Protein AF-A0A1Y5F0P2-F1 (afdb_monomer_lite)

Secondary structure (DSSP, 8-state):
--EEEETTEEEEHHHHGGGHHHHHHHHHHHT-SS--------------GGGGT-SSGGG--HHHHHHHHHHHHHHH--

Radius of gyration: 13.86 Å; chains: 1; bounding box: 34×27×35 Å

Foldseek 3Di:
DDWDDDPPDIFDCVVQVLCRLVVVLVVVCVPDPDPDDDFDFDPDDDDDVVLLVDPDPVPDDVVSVVVVRVVSSVSNND

Structure (mmCIF, N/CA/C/O backbone):
data_AF-A0A1Y5F0P2-F1
#
_entry.id   AF-A0A1Y5F0P2-F1
#
loop_
_atom_site.group_PDB
_atom_site.id
_atom_site.type_symbol
_atom_site.label_atom_id
_atom_site.label_alt_id
_atom_site.label_comp_id
_atom_site.label_asym_id
_atom_site.label_entity_id
_atom_site.label_seq_id
_atom_site.pdbx_PDB_ins_code
_atom_site.Cartn_x
_atom_site.Cartn_y
_atom_site.Cartn_z
_atom_site.occupancy
_atom_site.B_iso_or_equiv
_atom_site.auth_seq_id
_atom_site.auth_comp_id
_atom_site.auth_asym_id
_atom_site.auth_atom_id
_atom_site.pdbx_PDB_model_num
ATOM 1 N N . GLU A 1 1 ? 9.455 7.378 -4.433 1.00 73.75 1 GLU A N 1
ATOM 2 C CA . GLU A 1 1 ? 8.534 7.915 -3.406 1.00 73.75 1 GLU A CA 1
ATOM 3 C C . GLU A 1 1 ? 7.226 7.155 -3.526 1.00 73.75 1 GLU A C 1
ATOM 5 O O . GLU A 1 1 ? 6.843 6.844 -4.649 1.00 73.75 1 GLU A O 1
ATOM 10 N N . SER A 1 2 ? 6.600 6.775 -2.412 1.00 84.19 2 SER A N 1
ATOM 11 C CA . SER A 1 2 ? 5.389 5.946 -2.442 1.00 84.19 2 SER A CA 1
ATOM 12 C C . SER A 1 2 ? 4.159 6.806 -2.180 1.00 84.19 2 SER A C 1
ATOM 14 O O . SER A 1 2 ? 4.106 7.530 -1.184 1.00 84.19 2 SER A O 1
ATOM 16 N N . HIS A 1 3 ? 3.166 6.686 -3.058 1.00 92.06 3 HIS A N 1
ATOM 17 C CA . HIS A 1 3 ? 1.874 7.349 -2.934 1.00 92.06 3 HIS A CA 1
ATOM 18 C C . HIS A 1 3 ? 0.774 6.303 -2.785 1.00 92.06 3 HIS A C 1
ATOM 20 O O . HIS A 1 3 ? 0.772 5.297 -3.493 1.00 92.06 3 HIS A O 1
ATOM 26 N N . ILE A 1 4 ? -0.158 6.546 -1.868 1.00 93.31 4 ILE A N 1
ATOM 27 C CA . ILE A 1 4 ? -1.350 5.719 -1.686 1.00 93.31 4 ILE A CA 1
ATOM 28 C C . ILE A 1 4 ? -2.570 6.605 -1.889 1.00 93.31 4 ILE A C 1
ATOM 30 O O . ILE A 1 4 ? -2.738 7.622 -1.214 1.00 93.31 4 ILE A O 1
ATOM 34 N N . TYR A 1 5 ? -3.427 6.196 -2.816 1.00 94.31 5 TYR A N 1
ATOM 35 C CA . TYR A 1 5 ? -4.692 6.857 -3.099 1.00 94.31 5 TYR A CA 1
ATOM 36 C C . TYR A 1 5 ? -5.811 6.098 -2.395 1.00 94.31 5 TYR A C 1
ATOM 38 O O . TYR A 1 5 ? -5.974 4.894 -2.587 1.00 94.31 5 TYR A O 1
ATOM 46 N N . CYS A 1 6 ? -6.575 6.796 -1.561 1.00 93.50 6 CYS A N 1
ATOM 47 C CA . CYS A 1 6 ? -7.726 6.231 -0.875 1.00 93.50 6 CYS A CA 1
ATOM 48 C C . CYS A 1 6 ? -8.895 7.212 -0.967 1.00 93.50 6 CYS A C 1
ATOM 50 O O . CYS A 1 6 ? -8.895 8.264 -0.321 1.00 93.50 6 CYS A O 1
ATOM 52 N N . ASN A 1 7 ? -9.904 6.854 -1.766 1.00 89.38 7 ASN A N 1
ATOM 53 C CA . ASN A 1 7 ? -11.025 7.730 -2.109 1.00 89.38 7 ASN A CA 1
ATOM 54 C C . ASN A 1 7 ? -10.523 9.093 -2.630 1.00 89.38 7 ASN A C 1
ATOM 56 O O . ASN A 1 7 ? -9.812 9.148 -3.628 1.00 89.38 7 ASN A O 1
ATOM 60 N N . GLU A 1 8 ? -10.866 10.186 -1.950 1.00 92.19 8 GLU A N 1
ATOM 61 C CA . GLU A 1 8 ? -10.512 11.559 -2.336 1.00 92.19 8 GLU A CA 1
ATOM 62 C C . GLU A 1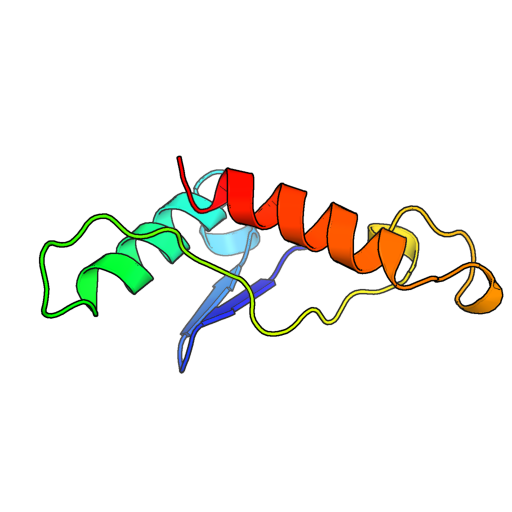 8 ? -9.189 12.042 -1.714 1.00 92.19 8 GLU A C 1
ATOM 64 O O . GLU A 1 8 ? -8.786 13.186 -1.922 1.00 92.19 8 GLU A O 1
ATOM 69 N N . ARG A 1 9 ? -8.504 11.194 -0.930 1.00 93.94 9 ARG A N 1
ATOM 70 C CA . ARG A 1 9 ? -7.274 11.556 -0.216 1.00 93.94 9 ARG A CA 1
ATOM 71 C C . ARG A 1 9 ? -6.064 10.832 -0.794 1.00 93.94 9 ARG A C 1
ATOM 73 O O . ARG A 1 9 ? -6.100 9.633 -1.065 1.00 93.94 9 ARG A O 1
ATOM 80 N N . THR A 1 10 ? -4.971 11.578 -0.932 1.00 94.81 10 THR A N 1
ATOM 81 C CA . THR A 1 10 ? -3.652 11.043 -1.285 1.00 94.81 10 THR A CA 1
ATOM 82 C C . THR A 1 10 ? -2.756 11.088 -0.058 1.00 94.81 10 THR A C 1
ATOM 84 O O . THR A 1 10 ? -2.708 12.105 0.630 1.00 94.81 10 THR A O 1
ATOM 87 N N . PHE A 1 11 ? -2.042 9.998 0.195 1.00 95.38 11 PHE A N 1
ATOM 88 C CA . PHE A 1 11 ? -1.043 9.884 1.249 1.00 95.38 11 PHE A CA 1
ATOM 89 C C . PHE A 1 11 ? 0.328 9.699 0.604 1.00 95.38 11 PHE A C 1
ATOM 91 O O . PHE A 1 11 ? 0.472 8.907 -0.329 1.00 95.38 11 PHE A O 1
ATOM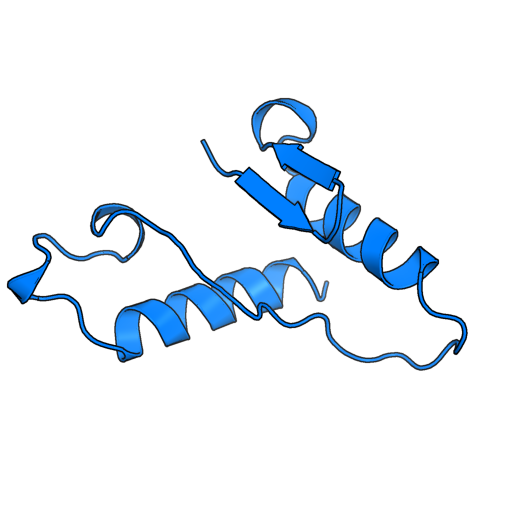 98 N N . SER A 1 12 ? 1.332 10.427 1.084 1.00 93.81 12 SER A N 1
ATOM 99 C CA . SER A 1 12 ? 2.694 10.385 0.546 1.00 93.81 12 SER A CA 1
ATOM 100 C C . SER A 1 12 ? 3.688 9.949 1.612 1.00 93.81 12 SER A C 1
ATOM 102 O O . SER A 1 12 ? 3.630 10.419 2.750 1.00 93.81 12 SER A O 1
ATOM 104 N N . SER A 1 13 ? 4.661 9.120 1.229 1.00 92.44 13 SER A N 1
ATOM 105 C CA . SER A 1 13 ? 5.806 8.794 2.087 1.00 92.44 13 SER A CA 1
ATOM 106 C C . SER A 1 13 ? 6.614 10.032 2.489 1.00 92.44 13 SER A C 1
ATOM 108 O O . SER A 1 13 ? 7.311 10.001 3.493 1.00 92.44 13 SER A O 1
ATOM 110 N N . LEU A 1 14 ? 6.527 11.125 1.726 1.00 93.44 14 LEU A N 1
ATOM 111 C CA . LEU A 1 14 ? 7.188 12.387 2.061 1.00 93.44 14 LEU A CA 1
ATOM 112 C C . LEU A 1 14 ? 6.495 13.127 3.219 1.00 93.44 14 LEU A C 1
ATOM 114 O O . LEU A 1 14 ? 7.151 13.846 3.963 1.00 93.44 14 LEU A O 1
ATOM 118 N N . GLU A 1 15 ? 5.182 12.942 3.379 1.00 93.69 15 GLU A N 1
ATOM 119 C CA . GLU A 1 15 ? 4.388 13.573 4.441 1.00 93.69 15 GLU A CA 1
ATOM 120 C C . GLU A 1 15 ? 4.392 12.733 5.724 1.00 93.69 15 GLU A C 1
ATOM 122 O O . GLU A 1 15 ? 4.569 13.272 6.812 1.00 93.69 15 GLU A O 1
ATOM 127 N N . TYR A 1 16 ? 4.234 11.413 5.591 1.00 91.31 16 TYR A N 1
ATOM 128 C CA . TYR A 1 16 ? 4.023 10.511 6.729 1.00 91.31 16 TYR A CA 1
ATOM 129 C C . TYR A 1 16 ? 5.223 9.620 7.065 1.00 91.31 16 TYR A C 1
ATOM 131 O O . TYR A 1 16 ? 5.181 8.912 8.069 1.00 91.31 16 TYR A O 1
ATOM 139 N N . ALA A 1 17 ? 6.287 9.634 6.255 1.00 91.31 17 ALA A N 1
ATOM 140 C CA . ALA A 1 17 ? 7.472 8.793 6.436 1.00 91.31 17 ALA A CA 1
ATOM 141 C C . ALA A 1 17 ? 7.094 7.328 6.753 1.00 91.31 17 ALA A C 1
ATOM 143 O O . ALA A 1 17 ? 6.370 6.688 5.985 1.00 91.31 17 ALA A O 1
ATOM 144 N N . ASP A 1 18 ? 7.538 6.814 7.900 1.00 90.50 18 ASP A N 1
ATOM 145 C CA . ASP A 1 18 ? 7.302 5.436 8.338 1.00 90.50 18 ASP A CA 1
ATOM 146 C C . ASP A 1 18 ? 5.853 5.169 8.789 1.00 90.50 18 ASP A C 1
ATOM 148 O O . ASP A 1 18 ? 5.442 4.014 8.895 1.00 90.50 18 ASP A O 1
ATOM 152 N N . GLN A 1 19 ? 5.055 6.217 9.015 1.00 92.81 19 GLN A N 1
ATOM 153 C CA . GLN A 1 19 ? 3.654 6.126 9.449 1.00 92.81 19 GLN A CA 1
ATOM 154 C C . GLN A 1 19 ? 2.662 6.063 8.282 1.00 92.81 19 GLN A C 1
ATOM 156 O O . GLN A 1 19 ? 1.456 5.975 8.499 1.00 92.81 19 GLN A O 1
ATOM 161 N N . LEU A 1 20 ? 3.142 6.070 7.033 1.00 94.25 20 LEU A N 1
ATOM 162 C CA . LEU A 1 20 ? 2.284 6.096 5.846 1.00 94.25 20 LEU A CA 1
ATOM 163 C C . LEU A 1 20 ? 1.163 5.042 5.890 1.00 94.25 20 LEU A C 1
ATOM 165 O O . LEU A 1 20 ? -0.000 5.363 5.665 1.00 94.25 20 LEU A O 1
ATOM 169 N N . TYR A 1 21 ? 1.498 3.786 6.194 1.00 93.75 21 TYR A N 1
ATOM 170 C CA . TYR A 1 21 ? 0.521 2.693 6.171 1.00 93.75 21 TYR A CA 1
ATOM 171 C C . TYR A 1 21 ? -0.437 2.724 7.369 1.00 93.75 21 TYR A C 1
ATOM 173 O O . TYR A 1 21 ? -1.623 2.435 7.202 1.00 93.75 21 TYR A O 1
ATOM 181 N N . SER A 1 22 ? 0.040 3.115 8.557 1.00 92.94 22 SER A N 1
ATOM 182 C CA . SER A 1 22 ? -0.814 3.238 9.744 1.00 92.94 22 SER A CA 1
ATOM 183 C C . SER A 1 22 ? -1.839 4.358 9.585 1.00 92.94 22 SER A C 1
ATOM 185 O O . SER A 1 22 ? -3.004 4.165 9.919 1.00 92.94 22 SER A O 1
ATOM 187 N N . GLU A 1 23 ? -1.438 5.487 9.000 1.00 94.50 23 GLU A N 1
ATOM 188 C CA . GLU A 1 23 ? -2.321 6.634 8.750 1.00 94.50 23 GLU A CA 1
ATOM 189 C C . GLU A 1 23 ? -3.403 6.311 7.715 1.00 94.50 23 GLU A C 1
ATOM 191 O O . GLU A 1 23 ? -4.575 6.650 7.898 1.00 94.50 23 GLU A O 1
ATOM 196 N N . VAL A 1 24 ? -3.048 5.577 6.655 1.00 94.31 24 VAL A N 1
ATOM 197 C CA . VAL A 1 24 ? -4.029 5.069 5.684 1.00 94.31 24 VAL A CA 1
ATOM 198 C C . VAL A 1 24 ? -5.011 4.103 6.355 1.00 94.31 24 VAL A C 1
ATOM 200 O O . VAL A 1 24 ? -6.221 4.218 6.154 1.00 94.31 24 VAL A O 1
ATOM 203 N N . SER A 1 25 ? -4.516 3.163 7.166 1.00 92.62 25 SER A N 1
ATOM 204 C CA . SER A 1 25 ? -5.359 2.188 7.873 1.00 92.62 25 SER A CA 1
ATOM 205 C C . SER A 1 25 ? -6.325 2.872 8.842 1.00 92.62 25 SER A C 1
ATOM 207 O O . SER A 1 25 ? -7.524 2.581 8.822 1.00 92.62 25 SER A O 1
ATOM 209 N N . ALA A 1 26 ? -5.836 3.836 9.628 1.00 91.25 26 ALA A N 1
ATOM 210 C CA . ALA A 1 26 ? -6.650 4.642 10.533 1.00 91.25 26 ALA A CA 1
ATOM 211 C C . ALA A 1 26 ? -7.747 5.398 9.773 1.00 91.25 26 ALA A C 1
ATOM 213 O O . ALA A 1 26 ? -8.924 5.267 10.110 1.00 91.25 26 ALA A O 1
ATOM 214 N N . PHE A 1 27 ? -7.392 6.080 8.678 1.00 92.94 27 PHE A N 1
ATOM 215 C CA . PHE A 1 27 ? -8.359 6.785 7.835 1.00 92.94 27 PHE A CA 1
ATOM 216 C C . PHE A 1 27 ? -9.452 5.859 7.290 1.00 92.94 27 PHE A C 1
ATOM 218 O O . PHE A 1 27 ? -10.629 6.216 7.302 1.00 92.94 27 PHE A O 1
ATOM 225 N N . ILE A 1 28 ? -9.095 4.656 6.829 1.00 91.25 28 ILE A N 1
ATOM 226 C CA . ILE A 1 28 ? -10.075 3.678 6.341 1.00 91.25 28 ILE A CA 1
ATOM 227 C C . ILE A 1 28 ? -10.980 3.210 7.481 1.00 91.25 28 ILE A C 1
ATOM 229 O O . ILE A 1 28 ? -12.190 3.112 7.280 1.00 91.25 28 ILE A O 1
ATOM 233 N N . ARG A 1 29 ? -10.415 2.924 8.662 1.00 87.94 29 ARG A N 1
ATOM 234 C CA . ARG A 1 29 ? -11.163 2.464 9.843 1.00 87.94 29 ARG A CA 1
ATOM 235 C C . ARG A 1 29 ? -12.155 3.518 10.343 1.00 87.94 29 ARG A C 1
ATOM 237 O O . ARG A 1 29 ? -13.277 3.155 10.676 1.00 87.94 29 ARG A O 1
ATOM 244 N N . GLU A 1 30 ? -11.810 4.803 10.299 1.00 89.75 30 GLU A N 1
ATOM 245 C CA . GLU A 1 30 ? -12.715 5.908 10.662 1.00 89.75 30 GLU A CA 1
ATOM 246 C C . GLU A 1 30 ? -13.958 6.018 9.765 1.00 89.75 30 GLU A C 1
ATOM 248 O O . GLU A 1 30 ? -14.987 6.539 10.189 1.00 89.75 30 GLU A O 1
ATOM 253 N N . LYS A 1 31 ? -13.895 5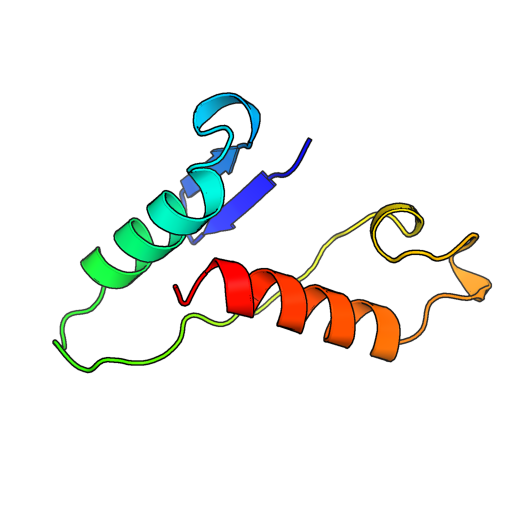.536 8.517 1.00 87.94 31 LYS A N 1
ATOM 254 C CA . LYS A 1 31 ? -15.047 5.538 7.595 1.00 87.94 31 LYS A CA 1
ATOM 255 C C . LYS A 1 31 ? -15.998 4.362 7.809 1.00 87.94 31 LYS A C 1
ATOM 257 O O . LYS A 1 31 ? -17.031 4.286 7.142 1.00 87.94 31 LYS A O 1
ATOM 262 N N . ARG A 1 32 ? -15.663 3.428 8.700 1.00 86.56 32 ARG A N 1
ATOM 263 C CA . ARG A 1 32 ? -16.452 2.216 8.931 1.00 86.56 32 ARG A CA 1
ATOM 264 C C . ARG A 1 32 ? -17.541 2.510 9.955 1.00 86.56 32 ARG A C 1
ATOM 266 O O . ARG A 1 32 ? -17.259 2.839 11.098 1.00 86.56 32 ARG A O 1
ATOM 273 N N . ASN A 1 33 ? -18.798 2.348 9.545 1.00 76.88 33 ASN A N 1
ATOM 274 C CA . ASN A 1 33 ? -19.944 2.469 10.453 1.00 76.88 33 ASN A CA 1
ATOM 275 C C . ASN A 1 33 ? -20.052 1.280 11.426 1.00 76.88 33 ASN A C 1
ATOM 277 O O . ASN A 1 33 ? -20.637 1.415 12.497 1.00 76.88 33 ASN A O 1
ATOM 281 N N . ALA A 1 34 ? -19.519 0.115 11.047 1.00 75.00 34 ALA A N 1
ATOM 282 C CA . ALA A 1 34 ? -19.494 -1.085 11.874 1.00 75.00 34 ALA A CA 1
ATOM 283 C C . ALA A 1 34 ? -18.125 -1.240 12.551 1.00 75.00 34 ALA A C 1
ATOM 285 O O . ALA A 1 34 ? -17.091 -1.075 11.908 1.00 75.00 34 ALA A O 1
ATOM 286 N N . VAL A 1 35 ? -18.130 -1.625 13.830 1.00 67.81 35 VAL A N 1
ATOM 287 C CA . VAL A 1 35 ? -16.925 -1.897 14.645 1.00 67.81 35 VAL A CA 1
ATOM 288 C C . VAL A 1 35 ? -16.357 -3.299 14.353 1.00 67.81 35 VAL A C 1
ATOM 290 O O . VAL A 1 35 ? -15.623 -3.869 15.152 1.00 67.81 35 VAL A O 1
ATOM 293 N N . GLU A 1 36 ? -16.717 -3.902 13.221 1.00 75.19 36 GLU A N 1
ATOM 294 C CA . GLU A 1 36 ? -16.180 -5.205 12.842 1.00 75.19 36 GLU A CA 1
ATOM 295 C C . GLU A 1 36 ? -14.723 -5.068 12.401 1.00 75.19 36 GLU A C 1
ATOM 297 O O . GLU A 1 36 ? -14.354 -4.222 11.578 1.00 75.19 36 GLU A O 1
ATOM 302 N N . GLU A 1 37 ? -13.879 -5.924 12.964 1.00 75.31 37 GLU A N 1
ATOM 303 C CA . GLU A 1 37 ? -12.470 -5.993 12.623 1.00 75.31 37 GLU A CA 1
ATOM 304 C C . GLU A 1 37 ? -12.307 -6.796 11.329 1.00 75.31 37 GLU A C 1
ATOM 306 O O . GLU A 1 37 ? -12.281 -8.024 11.334 1.00 75.31 37 GLU A O 1
ATOM 311 N N . TYR A 1 38 ? -12.243 -6.091 10.198 1.00 84.38 38 TYR A N 1
ATOM 312 C CA . TYR A 1 38 ? -11.948 -6.693 8.898 1.00 84.38 38 TYR A CA 1
ATOM 313 C C . TYR A 1 38 ? -10.677 -6.111 8.265 1.00 84.38 38 TYR A C 1
ATOM 315 O O . TYR A 1 38 ? -10.411 -4.909 8.419 1.00 84.38 38 TYR A O 1
ATOM 323 N N . PRO A 1 39 ? -9.902 -6.917 7.517 1.00 89.94 39 PRO A N 1
ATOM 324 C CA . PRO A 1 39 ? -8.682 -6.436 6.887 1.00 89.94 39 PRO A CA 1
ATOM 325 C C . PRO A 1 39 ? -8.942 -5.360 5.824 1.00 89.94 39 PRO A C 1
ATOM 327 O O . PRO A 1 39 ? -9.978 -5.326 5.160 1.00 89.94 39 PRO A O 1
ATOM 330 N N . VAL A 1 40 ? -7.984 -4.457 5.663 1.00 91.75 40 VAL A N 1
ATOM 331 C CA . VAL A 1 40 ? -7.864 -3.519 4.549 1.00 91.75 40 VAL A CA 1
ATOM 332 C C . VAL A 1 40 ? -7.272 -4.253 3.348 1.00 91.75 40 VAL A C 1
ATOM 334 O O . VAL A 1 40 ? -6.226 -4.886 3.470 1.00 91.75 40 VAL A O 1
ATOM 337 N N . TYR A 1 41 ? -7.911 -4.119 2.188 1.00 93.38 41 TYR A N 1
ATOM 338 C CA . TYR A 1 41 ? -7.431 -4.682 0.929 1.00 93.38 41 TYR A CA 1
ATOM 339 C C . TYR A 1 41 ? -7.189 -3.584 -0.107 1.00 93.38 41 TYR A C 1
ATOM 341 O O . TYR A 1 41 ? -7.855 -2.548 -0.098 1.00 93.38 41 TYR A O 1
ATOM 349 N N . ILE A 1 42 ? -6.249 -3.836 -1.010 1.00 93.75 42 ILE A N 1
ATOM 350 C CA . ILE A 1 42 ? -5.920 -2.978 -2.149 1.00 93.75 42 ILE A CA 1
ATOM 351 C C . ILE A 1 42 ? -6.742 -3.439 -3.348 1.00 93.75 42 ILE A C 1
ATOM 353 O O . ILE A 1 42 ? -6.727 -4.622 -3.697 1.00 93.75 42 ILE A O 1
ATOM 357 N N . THR A 1 43 ? -7.447 -2.508 -3.986 1.00 93.56 43 THR A N 1
ATOM 358 C CA . THR A 1 43 ? -8.240 -2.795 -5.188 1.00 93.56 43 THR A CA 1
ATOM 359 C C . THR A 1 43 ? -7.410 -2.686 -6.458 1.00 93.56 43 THR A C 1
ATOM 361 O O . THR A 1 43 ? -7.559 -3.517 -7.348 1.00 93.56 43 THR A O 1
ATOM 364 N N . ASP A 1 44 ? -6.497 -1.716 -6.509 1.00 92.62 44 ASP A N 1
ATOM 365 C CA . ASP A 1 44 ? -5.748 -1.361 -7.709 1.00 92.62 44 ASP A CA 1
ATOM 366 C C . ASP A 1 44 ? -4.285 -1.069 -7.376 1.00 92.62 44 ASP A C 1
ATOM 368 O O . ASP A 1 44 ? -3.961 -0.516 -6.324 1.00 92.62 44 ASP A O 1
ATOM 372 N N . ILE A 1 45 ? -3.393 -1.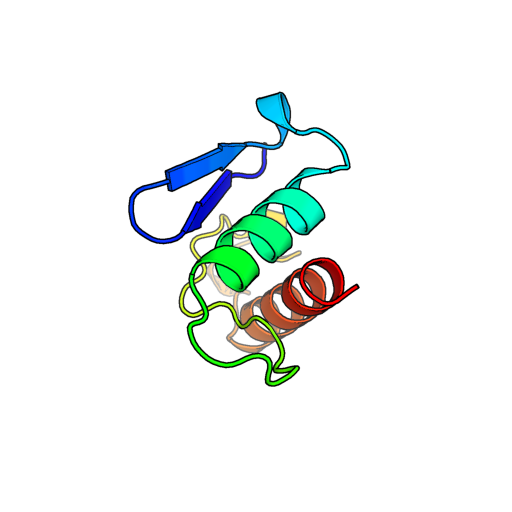461 -8.286 1.00 91.06 45 ILE A N 1
ATOM 373 C CA . ILE A 1 45 ? -1.950 -1.251 -8.172 1.00 91.06 45 ILE A CA 1
ATOM 374 C C . ILE A 1 45 ? -1.456 -0.679 -9.492 1.00 91.06 45 ILE A C 1
ATOM 376 O O . ILE A 1 45 ? -1.545 -1.342 -10.524 1.00 91.06 45 ILE A O 1
ATOM 380 N N . ASP A 1 46 ? -0.888 0.520 -9.429 1.00 89.50 46 ASP A N 1
ATOM 381 C CA . ASP A 1 46 ? -0.181 1.145 -10.541 1.00 89.50 46 ASP A CA 1
ATOM 382 C C . ASP A 1 46 ? 1.260 1.418 -10.113 1.00 89.50 46 ASP A C 1
ATOM 384 O O . ASP A 1 46 ? 1.521 2.247 -9.238 1.00 89.50 46 ASP A O 1
ATOM 388 N N . LEU A 1 47 ? 2.184 0.627 -10.655 1.00 87.56 47 LEU A N 1
ATOM 389 C CA . LEU A 1 47 ? 3.589 0.648 -10.273 1.00 87.56 47 LEU A CA 1
ATOM 390 C C . LEU A 1 47 ? 4.490 0.434 -11.486 1.00 87.56 47 LEU A C 1
ATOM 392 O O . LEU A 1 47 ? 4.180 -0.395 -12.350 1.00 87.56 47 LEU A O 1
ATOM 396 N N . PRO A 1 48 ? 5.650 1.107 -11.510 1.00 87.75 48 PRO A N 1
ATOM 397 C CA . PRO A 1 48 ? 6.689 0.817 -12.481 1.00 87.75 48 PRO A CA 1
ATOM 398 C C . PRO A 1 48 ? 7.290 -0.576 -12.202 1.00 87.75 48 PRO A C 1
ATOM 400 O O . PRO A 1 48 ? 7.265 -1.075 -11.073 1.00 87.75 48 PRO A O 1
ATOM 403 N N . TYR A 1 49 ? 7.806 -1.245 -13.236 1.00 86.50 49 TYR A N 1
ATOM 404 C CA . TYR A 1 49 ? 8.255 -2.643 -13.131 1.00 86.50 49 TYR A CA 1
ATOM 405 C C . TYR A 1 49 ? 9.440 -2.821 -12.167 1.00 86.50 49 TYR A C 1
ATOM 407 O O . TYR A 1 49 ? 9.608 -3.899 -11.592 1.00 86.50 49 TYR A O 1
ATOM 415 N N . GLU A 1 50 ? 10.218 -1.763 -11.938 1.00 87.62 50 GLU A N 1
ATOM 416 C CA . GLU A 1 50 ? 11.334 -1.726 -10.994 1.00 87.62 50 GLU A CA 1
ATOM 417 C C . GLU A 1 50 ? 10.879 -1.976 -9.545 1.00 87.62 50 GLU A C 1
ATOM 419 O O . GLU A 1 50 ? 11.562 -2.670 -8.792 1.00 87.62 50 GLU A O 1
ATOM 424 N N . GLU A 1 51 ? 9.692 -1.492 -9.163 1.00 87.31 51 GLU A N 1
ATOM 425 C CA . GLU A 1 51 ? 9.101 -1.694 -7.825 1.00 87.31 51 GLU A CA 1
ATOM 426 C C . GLU A 1 51 ? 8.577 -3.127 -7.617 1.00 87.31 51 GLU A C 1
ATOM 428 O O . GLU A 1 51 ? 8.350 -3.572 -6.489 1.00 87.31 51 GLU A O 1
ATOM 433 N N . LEU A 1 52 ? 8.408 -3.871 -8.713 1.00 88.56 52 LEU A N 1
ATOM 434 C CA . LEU A 1 52 ? 7.914 -5.248 -8.744 1.00 88.56 52 LEU A CA 1
ATOM 435 C C . LEU A 1 52 ? 9.045 -6.280 -8.880 1.00 88.56 52 LEU A C 1
ATOM 437 O O . LEU A 1 52 ? 8.780 -7.446 -9.174 1.00 88.56 52 LEU A O 1
ATOM 441 N N . ALA A 1 53 ? 10.296 -5.858 -8.654 1.00 84.81 53 ALA A N 1
ATOM 442 C CA . ALA A 1 53 ? 11.501 -6.678 -8.791 1.00 84.81 53 ALA A CA 1
ATOM 443 C C . ALA A 1 53 ? 11.679 -7.303 -10.191 1.00 84.81 53 ALA A C 1
ATOM 445 O O . ALA A 1 53 ? 12.334 -8.336 -10.338 1.00 84.81 53 ALA A O 1
ATOM 446 N N . ALA A 1 54 ? 11.120 -6.669 -11.226 1.00 86.50 54 ALA A N 1
ATOM 447 C CA . ALA A 1 54 ? 11.300 -7.068 -12.614 1.00 86.50 54 ALA A CA 1
ATOM 448 C C . ALA A 1 54 ? 12.305 -6.144 -13.314 1.00 86.50 54 ALA A C 1
ATOM 450 O O . ALA A 1 54 ? 12.413 -4.963 -12.998 1.00 86.50 54 ALA A O 1
ATOM 451 N N . THR A 1 55 ? 13.040 -6.677 -14.295 1.00 86.38 55 THR A N 1
ATOM 452 C CA . THR A 1 55 ? 14.009 -5.876 -15.076 1.00 86.38 55 THR A CA 1
ATOM 453 C C . THR A 1 55 ? 13.409 -5.290 -16.354 1.00 86.38 55 THR A C 1
ATOM 455 O O . THR A 1 55 ? 14.018 -4.441 -16.996 1.00 86.38 55 THR A O 1
ATOM 458 N N . SER A 1 56 ? 12.219 -5.754 -16.745 1.00 89.06 56 SER A N 1
ATOM 459 C CA . SER A 1 56 ? 11.473 -5.239 -17.892 1.00 89.06 56 SER A CA 1
ATOM 460 C C . SER A 1 56 ? 9.994 -5.609 -17.798 1.00 89.06 56 SER A C 1
ATOM 462 O O . SER A 1 56 ? 9.630 -6.601 -17.162 1.00 89.06 56 SER A O 1
ATOM 464 N N . HIS A 1 57 ? 9.146 -4.883 -18.530 1.00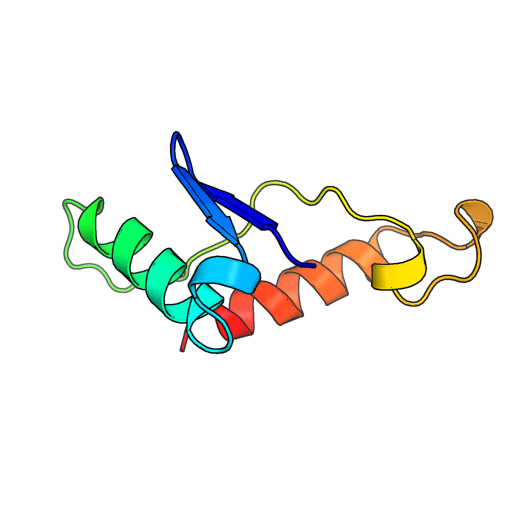 84.88 57 HIS A N 1
ATOM 465 C CA . HIS A 1 57 ? 7.728 -5.223 -18.682 1.00 84.88 57 HIS A CA 1
ATOM 466 C C . HIS A 1 57 ? 7.490 -6.635 -19.244 1.00 84.88 57 HIS A C 1
ATOM 468 O O . HIS A 1 57 ? 6.497 -7.264 -18.900 1.00 84.88 57 HIS A O 1
ATOM 474 N N . ALA A 1 58 ? 8.397 -7.162 -20.076 1.00 89.25 58 ALA A N 1
ATOM 475 C CA . ALA A 1 58 ? 8.253 -8.495 -20.669 1.00 89.25 58 ALA A CA 1
ATOM 476 C C . ALA A 1 58 ? 8.379 -9.636 -19.644 1.00 89.25 58 ALA A C 1
ATOM 478 O O . ALA A 1 58 ? 7.870 -10.731 -19.870 1.00 89.25 58 ALA A O 1
ATOM 479 N N . GLN A 1 59 ? 9.056 -9.386 -18.521 1.00 89.81 59 GLN A N 1
ATOM 480 C CA . GLN A 1 59 ? 9.171 -10.334 -17.409 1.00 89.81 59 GLN A CA 1
ATOM 481 C C . GLN A 1 59 ? 8.037 -10.184 -16.392 1.00 89.81 59 GLN A C 1
ATOM 483 O O . GLN A 1 59 ? 7.914 -10.999 -15.477 1.00 89.81 59 GLN A O 1
ATOM 488 N N . LEU A 1 60 ? 7.215 -9.143 -16.530 1.00 90.88 60 LEU A N 1
ATOM 489 C CA . LEU A 1 60 ? 6.145 -8.865 -15.597 1.00 90.88 60 LEU A CA 1
ATOM 490 C C . LEU A 1 60 ? 5.038 -9.907 -15.748 1.00 90.88 60 LEU A C 1
ATOM 492 O O . LEU A 1 60 ? 4.564 -10.220 -16.838 1.00 90.88 60 LEU A O 1
ATOM 496 N N . GLN A 1 61 ? 4.612 -10.439 -14.614 1.00 91.50 61 GLN A N 1
ATOM 497 C CA . GLN A 1 61 ? 3.571 -11.455 -14.521 1.00 91.50 61 GLN A CA 1
ATOM 498 C C . GLN A 1 61 ? 2.660 -11.115 -13.353 1.00 91.50 61 GLN A C 1
ATOM 500 O O . GLN A 1 61 ? 3.106 -10.492 -12.389 1.00 91.50 61 GLN A O 1
ATOM 505 N N . THR A 1 62 ? 1.416 -11.589 -13.397 1.00 91.25 62 THR A N 1
ATOM 506 C CA . THR A 1 62 ? 0.408 -11.359 -12.351 1.00 91.25 62 THR A CA 1
ATOM 507 C C . THR A 1 62 ? 0.917 -11.700 -10.948 1.00 91.25 62 THR A C 1
ATOM 509 O O . THR A 1 62 ? 0.604 -10.989 -10.001 1.00 91.25 62 THR A O 1
ATOM 512 N N . VAL A 1 63 ? 1.764 -12.726 -10.806 1.00 92.94 63 VAL A N 1
ATOM 513 C CA . VAL A 1 63 ? 2.356 -13.108 -9.511 1.00 92.94 63 VAL A CA 1
ATOM 514 C C . VAL A 1 63 ? 3.179 -11.985 -8.865 1.00 92.94 63 VAL A C 1
ATOM 516 O O . VAL A 1 63 ? 3.136 -11.834 -7.650 1.00 92.94 63 VAL A O 1
ATOM 519 N N . HIS A 1 64 ? 3.865 -11.146 -9.650 1.00 93.44 64 HIS A N 1
ATOM 520 C CA . HIS A 1 64 ? 4.636 -10.019 -9.116 1.00 93.44 64 HIS A CA 1
ATOM 521 C C . HIS A 1 64 ? 3.713 -8.986 -8.461 1.00 93.44 64 HIS A C 1
ATOM 523 O O . HIS A 1 64 ? 3.976 -8.535 -7.347 1.00 93.44 64 HIS A O 1
ATOM 529 N N . TYR A 1 65 ? 2.584 -8.685 -9.108 1.00 93.12 65 TYR A N 1
ATOM 530 C CA . TYR A 1 65 ? 1.560 -7.804 -8.549 1.00 93.12 65 TYR A CA 1
ATOM 531 C C . TYR A 1 65 ? 0.899 -8.402 -7.310 1.00 93.12 65 TYR A C 1
ATOM 533 O O . TYR A 1 65 ? 0.713 -7.691 -6.330 1.00 93.12 65 TYR A O 1
ATOM 541 N N . LEU A 1 66 ? 0.572 -9.698 -7.319 1.00 94.00 66 LEU A N 1
ATOM 542 C CA . LEU A 1 66 ? -0.052 -10.363 -6.170 1.00 94.00 66 LEU A CA 1
ATOM 543 C C . LEU A 1 66 ? 0.878 -10.395 -4.950 1.00 94.00 66 LEU A C 1
ATOM 545 O O . LEU A 1 66 ? 0.435 -10.103 -3.842 1.00 94.00 66 LEU A O 1
ATOM 549 N N . ASN A 1 67 ? 2.168 -10.667 -5.155 1.00 93.88 67 ASN A N 1
ATOM 550 C CA . ASN A 1 67 ? 3.163 -10.630 -4.084 1.00 93.88 67 ASN A CA 1
ATOM 551 C C . ASN A 1 67 ? 3.335 -9.210 -3.529 1.00 93.88 67 ASN A C 1
ATOM 553 O O . ASN A 1 67 ? 3.403 -9.017 -2.315 1.00 93.88 67 ASN A O 1
ATOM 557 N N . TYR A 1 68 ? 3.380 -8.201 -4.407 1.00 93.69 68 TYR A N 1
ATOM 558 C CA . TYR A 1 68 ? 3.450 -6.810 -3.969 1.00 93.69 68 TYR A CA 1
ATOM 559 C C . TYR A 1 68 ? 2.187 -6.404 -3.201 1.00 93.69 68 TYR A C 1
ATOM 561 O O . TYR A 1 68 ? 2.299 -5.827 -2.120 1.00 93.69 68 TYR A O 1
ATOM 569 N N . LYS A 1 69 ? 1.001 -6.757 -3.716 1.00 94.50 69 LYS A N 1
ATOM 570 C CA . LYS A 1 69 ? -0.299 -6.538 -3.068 1.00 94.50 69 LYS A CA 1
ATOM 571 C C . LYS A 1 69 ? -0.291 -7.083 -1.647 1.00 94.50 69 LYS A C 1
ATOM 573 O O . LYS A 1 69 ? -0.545 -6.332 -0.712 1.00 94.50 69 LYS A O 1
ATOM 578 N N . GLN A 1 70 ? 0.073 -8.355 -1.490 1.00 94.94 70 GLN A N 1
ATOM 579 C CA . GLN A 1 70 ? 0.133 -9.015 -0.191 1.00 94.94 70 GLN A CA 1
ATOM 580 C C . GLN A 1 70 ? 1.068 -8.274 0.775 1.00 94.94 70 GLN A C 1
ATOM 582 O O . GLN A 1 70 ? 0.667 -7.951 1.889 1.00 94.94 70 GLN A O 1
ATOM 587 N N . ARG A 1 71 ? 2.280 -7.920 0.327 1.00 93.62 71 ARG A N 1
ATOM 588 C CA . ARG A 1 71 ? 3.261 -7.200 1.154 1.00 93.62 71 ARG A CA 1
ATOM 589 C C . ARG A 1 71 ? 2.742 -5.851 1.656 1.00 93.62 71 ARG A C 1
ATOM 591 O O . ARG A 1 71 ? 3.095 -5.431 2.754 1.00 93.62 71 ARG A O 1
ATOM 598 N N . ILE A 1 72 ? 1.970 -5.129 0.847 1.00 93.19 72 ILE A N 1
ATOM 599 C CA . ILE A 1 72 ? 1.403 -3.844 1.268 1.00 93.19 72 ILE A CA 1
ATOM 600 C C . ILE A 1 72 ? 0.180 -4.045 2.166 1.00 93.19 72 ILE A C 1
ATOM 602 O O . ILE A 1 72 ? 0.040 -3.331 3.155 1.00 93.19 72 ILE A O 1
ATOM 606 N N . GLU A 1 73 ? -0.666 -5.034 1.889 1.00 95.44 73 GLU A N 1
ATOM 607 C CA . GLU A 1 73 ? -1.805 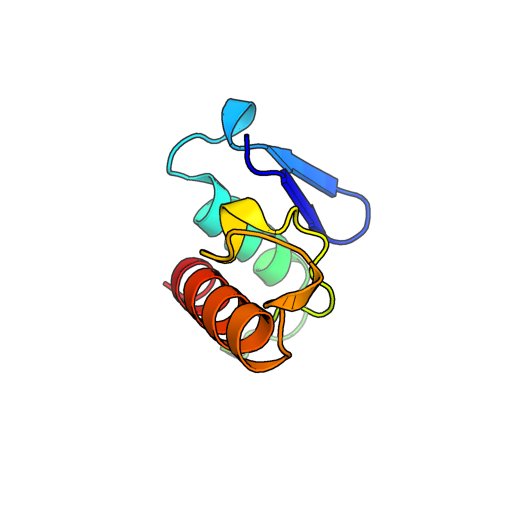-5.370 2.752 1.00 95.44 73 GLU A CA 1
ATOM 608 C C . GLU A 1 73 ? -1.359 -5.808 4.150 1.00 95.44 73 GLU A C 1
ATOM 610 O O . GLU A 1 73 ? -1.980 -5.409 5.131 1.00 95.44 73 GLU A O 1
ATOM 615 N N . GLU A 1 74 ? -0.248 -6.535 4.274 1.00 94.75 74 GLU A N 1
ATOM 616 C CA . GLU A 1 74 ? 0.368 -6.861 5.569 1.00 94.75 74 GLU A CA 1
ATOM 617 C C . GLU A 1 74 ? 0.781 -5.599 6.343 1.00 94.75 74 GLU A C 1
ATOM 619 O O . GLU A 1 74 ? 0.566 -5.515 7.548 1.00 94.75 74 GLU A O 1
ATOM 624 N N . LYS A 1 75 ? 1.304 -4.573 5.657 1.00 93.38 75 LYS A N 1
ATOM 625 C CA . LYS A 1 75 ? 1.658 -3.284 6.281 1.00 93.38 75 LYS A CA 1
ATOM 626 C C . LYS A 1 75 ? 0.446 -2.427 6.646 1.00 93.38 75 LYS A C 1
ATOM 628 O O . LYS A 1 75 ? 0.552 -1.583 7.528 1.00 93.38 75 LYS A O 1
ATOM 633 N N . LEU A 1 76 ? -0.680 -2.592 5.952 1.00 93.12 76 LEU A N 1
ATOM 634 C CA . LEU A 1 76 ? -1.928 -1.875 6.242 1.00 93.12 76 LEU A CA 1
ATOM 635 C C . LEU A 1 76 ? -2.707 -2.506 7.408 1.00 93.12 76 LEU A C 1
ATOM 637 O O . LEU A 1 76 ? -3.521 -1.829 8.038 1.00 93.12 76 LEU A O 1
ATOM 641 N N . ASN A 1 77 ? -2.474 -3.790 7.685 1.00 91.81 77 ASN A N 1
ATOM 642 C CA . ASN A 1 77 ? -3.209 -4.591 8.666 1.00 91.81 77 ASN A CA 1
ATOM 643 C C . ASN A 1 77 ? -2.362 -4.980 9.886 1.00 91.81 77 ASN A C 1
ATOM 645 O O . ASN A 1 77 ? -2.409 -6.129 10.325 1.00 91.81 77 ASN A O 1
ATOM 649 N N . VAL A 1 78 ? -1.595 -4.023 10.413 1.00 81.62 78 VAL A N 1
ATOM 650 C CA . VAL A 1 78 ? -0.862 -4.142 11.688 1.00 81.62 78 VAL A CA 1
ATOM 651 C C . VAL A 1 78 ? -1.720 -3.771 12.889 1.00 81.62 78 VAL A C 1
ATOM 653 O O . VAL A 1 78 ? -2.690 -2.993 12.712 1.00 81.62 78 VAL A O 1
#

pLDDT: mean 89.91, std 5.56, range [67.81, 95.44]

Sequence (78 aa):
ESHIYCNERTFSSLEYADQLYSEVSAFIREKRNAVEEYPVYITDIDLPYEELAATSHAQLQTVHYLNYKQRIEEKLNV